Protein AF-A0A5C7TC60-F1 (afdb_monomer_lite)

Radius of gyration: 17.49 Å; chains: 1; bounding box: 44×35×65 Å

Secondary structure (DSSP, 8-state):
--------PPPP-----EEEEEEEESSSSTT--EEEEEES--TT--TT-TTGGGG-TTSSEE--HHHHHHHHHHTTTT--EEEEESS---HHHHHHHHHHHHHTT-EEEEE-SSSSB-TTTGGG-SEEEE----TTT--TTSTT-S-EEEETTTTEE-GGGGSSS----EE--PPBPP-

pLDDT: mean 90.32, std 15.02, range [36.53, 98.81]

Foldseek 3Di:
DDDDPDDPDDDQPDDFKFFADWDFDDQPDPPFGEGETEIAAAPVCDPPDPVNVRNHNPDHGTDDLVNLVVVCVVCPPRGQAYEYEDSDDDLRNVQVNLVSCVVVVHAYEYEYQAQFDEPSCLVSHQKYKYHHDDVVQDDLQGPSHSIWMARSVVQWTLSQCSHPNRDDIDHHDGHYDDD

Structure (mmCIF, N/CA/C/O backbone):
data_AF-A0A5C7TC60-F1
#
_entry.id   AF-A0A5C7TC60-F1
#
loop_
_atom_site.group_PDB
_atom_site.id
_atom_site.type_symbol
_atom_site.label_atom_id
_atom_site.label_alt_id
_atom_site.label_comp_id
_atom_site.label_asym_id
_atom_site.label_entity_id
_atom_site.label_seq_id
_atom_site.pdbx_PDB_ins_code
_atom_site.Cartn_x
_atom_site.Cartn_y
_atom_site.Cartn_z
_atom_site.occupancy
_atom_site.B_iso_or_equiv
_atom_site.auth_seq_id
_atom_site.auth_comp_id
_atom_site.auth_asym_id
_atom_site.auth_atom_id
_atom_site.pdbx_PDB_model_num
ATOM 1 N N . MET A 1 1 ? 24.634 -20.960 43.934 1.00 46.09 1 MET A N 1
ATOM 2 C CA . MET A 1 1 ? 24.490 -20.823 42.471 1.00 46.09 1 MET A CA 1
ATOM 3 C C . MET A 1 1 ? 23.044 -21.103 42.111 1.00 46.09 1 MET A C 1
ATOM 5 O O . MET A 1 1 ? 22.644 -22.250 42.206 1.00 46.09 1 MET A O 1
ATOM 9 N N . VAL A 1 2 ? 22.268 -20.081 41.758 1.00 37.78 2 VAL A N 1
ATOM 10 C CA . VAL A 1 2 ? 21.065 -20.218 40.919 1.00 37.78 2 VAL A CA 1
ATOM 11 C C . VAL A 1 2 ? 20.759 -18.825 40.381 1.00 37.78 2 VAL A C 1
ATOM 13 O O . VAL A 1 2 ? 20.213 -17.977 41.080 1.00 37.78 2 VAL A O 1
ATOM 16 N N . PHE A 1 3 ? 21.234 -18.562 39.164 1.00 36.53 3 PHE A N 1
ATOM 17 C CA . PHE A 1 3 ? 20.886 -17.366 38.411 1.00 36.53 3 PHE A CA 1
ATOM 18 C C . PHE A 1 3 ? 19.460 -17.546 37.893 1.00 36.53 3 PHE A C 1
ATOM 20 O O . PHE A 1 3 ? 19.192 -18.432 37.086 1.00 36.53 3 PHE A O 1
ATOM 27 N N . SER A 1 4 ? 18.551 -16.716 38.398 1.00 39.34 4 SER A N 1
ATOM 28 C CA . SER A 1 4 ? 17.209 -16.543 37.854 1.00 39.34 4 SER A CA 1
ATOM 29 C C . SER A 1 4 ? 17.340 -15.836 36.505 1.00 39.34 4 SER A C 1
ATOM 31 O O . SER A 1 4 ? 17.641 -14.643 36.450 1.00 39.34 4 SER A O 1
ATOM 33 N N . THR A 1 5 ? 17.191 -16.570 35.405 1.00 40.25 5 THR A N 1
ATOM 34 C CA . THR A 1 5 ? 17.076 -15.974 34.073 1.00 40.25 5 THR A CA 1
ATOM 35 C C . THR A 1 5 ? 15.665 -15.433 33.923 1.00 40.25 5 THR A C 1
ATOM 37 O O . THR A 1 5 ? 14.745 -16.153 33.537 1.00 40.25 5 THR A O 1
ATOM 40 N N . LEU A 1 6 ? 15.502 -14.157 34.262 1.00 46.00 6 LEU A N 1
ATOM 41 C CA . LEU A 1 6 ? 14.363 -13.366 33.827 1.00 46.00 6 LEU A CA 1
ATOM 42 C C . LEU A 1 6 ? 14.343 -13.377 32.298 1.00 46.00 6 LEU A C 1
ATOM 44 O O . LEU A 1 6 ? 15.243 -12.858 31.640 1.00 46.00 6 LEU A O 1
ATOM 48 N N . THR A 1 7 ? 13.313 -14.011 31.755 1.00 44.50 7 THR A N 1
ATOM 49 C CA . THR A 1 7 ? 12.886 -13.927 30.364 1.00 44.50 7 THR A CA 1
ATOM 50 C C . THR A 1 7 ? 12.836 -12.460 29.958 1.00 44.50 7 THR A C 1
ATOM 52 O O . THR A 1 7 ? 12.009 -11.689 30.448 1.00 44.50 7 THR A O 1
ATOM 55 N N . GLN A 1 8 ? 13.747 -12.061 29.076 1.00 38.81 8 GLN A N 1
ATOM 56 C CA . GLN A 1 8 ? 13.724 -10.744 28.466 1.00 38.81 8 GLN A CA 1
ATOM 57 C C . GLN A 1 8 ? 12.514 -10.693 27.530 1.00 38.81 8 GLN A C 1
ATOM 59 O O . GLN A 1 8 ? 12.511 -11.312 26.467 1.00 38.81 8 GLN A O 1
ATOM 64 N N . ALA A 1 9 ? 11.456 -10.004 27.957 1.00 49.16 9 ALA A N 1
ATOM 65 C CA . ALA A 1 9 ? 10.365 -9.635 27.070 1.00 49.16 9 ALA A CA 1
ATOM 66 C C . ALA A 1 9 ? 10.953 -8.813 25.913 1.00 49.16 9 ALA A C 1
ATOM 68 O O . ALA A 1 9 ? 11.691 -7.853 26.146 1.00 49.16 9 ALA A O 1
ATOM 69 N N . ALA A 1 10 ? 10.661 -9.214 24.675 1.00 47.84 10 ALA A N 1
ATOM 70 C CA . ALA A 1 10 ? 11.052 -8.467 23.489 1.00 47.84 10 ALA A CA 1
ATOM 71 C C . ALA A 1 10 ? 10.507 -7.033 23.595 1.00 47.84 10 ALA A C 1
ATOM 73 O O . ALA A 1 10 ? 9.306 -6.831 23.779 1.00 47.84 10 ALA A O 1
ATOM 74 N N . GLN A 1 11 ? 11.391 -6.037 23.525 1.00 40.28 11 GLN A N 1
ATOM 75 C CA . GLN A 1 11 ? 10.982 -4.636 23.531 1.00 40.28 11 GLN A CA 1
ATOM 76 C C . GLN A 1 11 ? 10.243 -4.311 22.221 1.00 40.28 11 GLN A C 1
ATOM 78 O O . GLN A 1 11 ? 10.757 -4.649 21.151 1.00 40.28 11 GLN A O 1
ATOM 83 N N . PRO A 1 12 ? 9.077 -3.640 22.253 1.00 44.25 12 PRO A N 1
ATOM 84 C CA . PRO A 1 12 ? 8.461 -3.138 21.033 1.00 44.25 12 PRO A CA 1
ATOM 85 C C . PRO A 1 12 ? 9.363 -2.048 20.442 1.00 44.25 12 PRO A C 1
ATOM 87 O O . PRO A 1 12 ? 9.732 -1.090 21.119 1.00 44.25 12 PRO A O 1
ATOM 90 N N . SER A 1 13 ? 9.750 -2.192 19.176 1.00 45.19 13 SER A N 1
ATOM 91 C CA . SER A 1 13 ? 10.509 -1.175 18.445 1.00 45.19 13 SER A CA 1
ATOM 92 C C . SER A 1 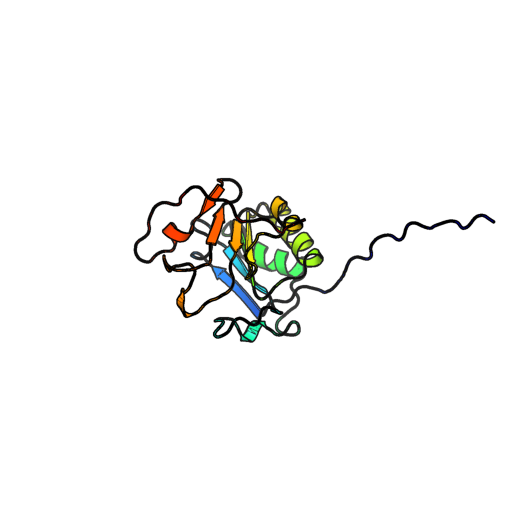13 ? 9.578 -0.005 18.088 1.00 45.19 13 SER A C 1
ATOM 94 O O . SER A 1 13 ? 8.929 -0.003 17.041 1.00 45.19 13 SER A O 1
ATOM 96 N N . THR A 1 14 ? 9.459 0.971 18.986 1.00 53.78 14 THR A N 1
ATOM 97 C CA . THR A 1 14 ? 8.518 2.102 18.914 1.00 53.78 14 THR A CA 1
ATOM 98 C C . THR A 1 14 ? 9.052 3.268 18.075 1.00 53.78 14 THR A C 1
ATOM 100 O O . THR A 1 14 ? 9.316 4.353 18.596 1.00 5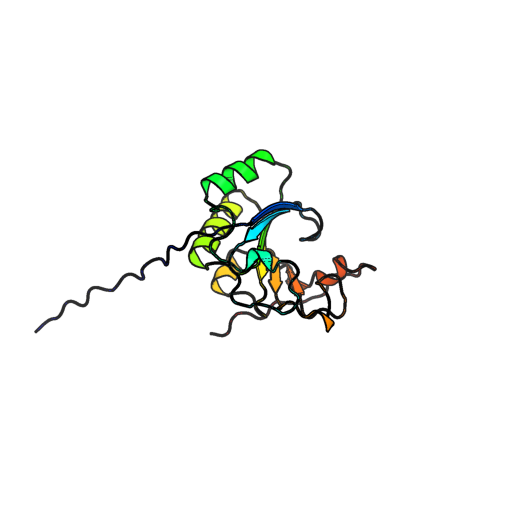3.78 14 THR A O 1
ATOM 103 N N . THR A 1 15 ? 9.235 3.086 16.769 1.00 71.56 15 THR A N 1
ATOM 104 C CA . THR A 1 15 ? 9.413 4.235 15.864 1.00 71.56 15 THR A CA 1
ATOM 105 C C . THR A 1 15 ? 8.092 4.489 15.152 1.00 71.56 15 THR A C 1
ATOM 107 O O . THR A 1 15 ? 7.601 3.629 14.426 1.00 71.56 15 THR A O 1
ATOM 110 N N . ALA A 1 16 ? 7.481 5.642 15.430 1.00 84.31 16 ALA A N 1
ATOM 111 C CA . ALA A 1 16 ? 6.187 6.018 14.874 1.00 84.31 16 ALA A CA 1
ATOM 112 C C . ALA A 1 16 ? 6.256 6.162 13.345 1.00 84.31 16 ALA A C 1
ATOM 114 O O . ALA A 1 16 ? 7.201 6.757 12.824 1.00 84.31 16 ALA A O 1
ATOM 115 N N . LEU A 1 17 ? 5.227 5.671 12.648 1.00 92.12 17 LEU A N 1
ATOM 116 C CA . LEU A 1 17 ? 5.071 5.883 11.211 1.00 92.12 17 LEU A CA 1
ATOM 117 C C . LEU A 1 17 ? 4.784 7.353 10.911 1.00 92.12 17 LEU A C 1
ATOM 119 O O . LEU A 1 17 ? 4.042 8.024 11.635 1.00 92.12 17 LEU A O 1
ATOM 123 N N . ARG A 1 18 ? 5.348 7.837 9.806 1.00 94.62 18 ARG A N 1
ATOM 124 C CA . ARG A 1 18 ? 5.070 9.166 9.262 1.00 94.62 18 ARG A CA 1
ATOM 125 C C . ARG A 1 18 ? 4.600 9.065 7.823 1.00 94.62 18 ARG A C 1
ATOM 127 O O . ARG A 1 18 ? 4.889 8.072 7.163 1.00 94.62 18 ARG A O 1
ATOM 134 N N . PHE A 1 19 ? 3.907 10.086 7.341 1.00 95.50 19 PHE A N 1
ATOM 135 C CA . PHE A 1 19 ? 3.440 10.161 5.961 1.00 95.50 19 PHE A CA 1
ATOM 136 C C . PHE A 1 19 ? 3.585 11.578 5.400 1.00 95.50 19 PHE A C 1
ATOM 138 O O . PHE A 1 19 ? 3.426 12.557 6.130 1.00 95.50 19 PHE A O 1
ATOM 145 N N . THR A 1 20 ? 3.868 11.696 4.104 1.00 95.06 20 THR A N 1
ATOM 146 C CA . THR A 1 20 ? 3.993 12.984 3.397 1.00 95.06 20 THR A CA 1
ATOM 147 C C . THR A 1 20 ? 2.744 13.368 2.608 1.00 95.06 20 THR A C 1
ATOM 149 O O . THR A 1 20 ? 2.551 14.547 2.322 1.00 95.06 20 THR A O 1
ATOM 152 N N . ALA A 1 21 ? 1.879 12.405 2.278 1.00 95.56 21 ALA A N 1
ATOM 153 C CA . ALA A 1 21 ? 0.625 12.646 1.569 1.00 95.56 21 ALA A CA 1
ATOM 154 C C . ALA A 1 21 ? -0.488 11.711 2.059 1.00 95.56 21 ALA A C 1
ATOM 156 O O . ALA A 1 21 ? -0.230 10.552 2.389 1.00 95.56 21 ALA A O 1
ATOM 157 N N . CYS A 1 22 ? -1.716 12.228 2.101 1.00 97.31 22 CYS A N 1
ATOM 158 C CA . CYS A 1 22 ? -2.933 11.487 2.424 1.00 97.31 22 CYS A CA 1
ATOM 159 C C . CYS A 1 22 ? -4.023 11.878 1.421 1.00 97.31 22 CYS A C 1
ATOM 161 O O . CYS A 1 22 ? -4.427 13.043 1.361 1.00 97.31 22 CYS A O 1
ATOM 163 N N . ASN A 1 23 ? -4.476 10.924 0.608 1.00 97.31 23 ASN A N 1
ATOM 164 C CA . ASN A 1 23 ? -5.416 11.165 -0.486 1.00 97.31 23 ASN A CA 1
ATOM 165 C C . ASN A 1 23 ? -6.433 10.028 -0.598 1.00 97.31 23 ASN A C 1
ATOM 167 O O . ASN A 1 23 ? -6.133 8.884 -0.275 1.00 97.31 23 ASN A O 1
ATOM 171 N N . VAL A 1 24 ? -7.627 10.330 -1.109 1.00 98.12 24 VAL A N 1
ATOM 172 C CA . VAL A 1 24 ? -8.576 9.294 -1.535 1.00 98.12 24 VAL A CA 1
ATOM 173 C C . VAL A 1 24 ? -8.281 8.953 -2.994 1.00 98.12 24 VAL A C 1
ATOM 175 O O . VAL A 1 24 ? -8.330 9.835 -3.850 1.00 98.12 24 VAL A O 1
ATOM 178 N N . LEU A 1 25 ? -7.953 7.691 -3.267 1.00 97.62 25 LEU A N 1
ATOM 179 C CA . LEU A 1 25 ? -7.580 7.179 -4.585 1.00 97.62 25 LEU A CA 1
ATOM 180 C C . LEU A 1 25 ? -8.576 6.109 -5.044 1.00 97.62 25 LEU A C 1
ATOM 182 O O . LEU A 1 25 ? -9.090 5.340 -4.237 1.00 97.62 25 LEU A O 1
ATOM 186 N N . LEU A 1 26 ? -8.831 6.060 -6.353 1.00 96.81 26 LEU A N 1
ATOM 187 C CA . LEU A 1 26 ? -9.813 5.152 -6.970 1.00 96.81 26 LEU A CA 1
ATOM 188 C C . LEU A 1 26 ? -9.180 4.108 -7.900 1.00 96.81 26 LEU A C 1
ATOM 190 O O . LEU A 1 26 ? -9.855 3.187 -8.345 1.00 96.81 26 LEU A O 1
ATOM 194 N N . GLN A 1 27 ? -7.909 4.295 -8.262 1.00 94.12 27 GLN A N 1
ATOM 195 C CA . GLN A 1 27 ? -7.255 3.523 -9.324 1.00 94.12 27 GLN A CA 1
ATOM 196 C C . GLN A 1 27 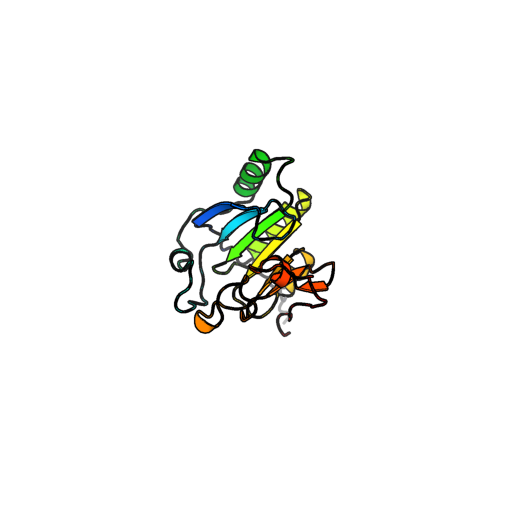? -6.147 2.600 -8.815 1.00 94.12 27 GLN A C 1
ATOM 198 O O . GLN A 1 27 ? -5.782 1.669 -9.521 1.00 94.12 27 GLN A O 1
ATOM 203 N N . GLU A 1 28 ? -5.625 2.823 -7.605 1.00 96.31 28 GLU A N 1
ATOM 204 C CA . GLU A 1 28 ? -4.496 2.036 -7.093 1.00 96.31 28 GLU A CA 1
ATOM 205 C C . GLU A 1 28 ? -4.885 0.584 -6.797 1.00 96.31 28 GLU A C 1
ATOM 207 O O . GLU A 1 28 ? -4.173 -0.343 -7.172 1.00 96.31 28 GLU A O 1
ATOM 212 N N . ILE A 1 29 ? -6.043 0.361 -6.171 1.00 98.25 29 ILE A N 1
ATOM 213 C CA . ILE A 1 29 ? -6.563 -0.981 -5.901 1.00 98.25 29 ILE A CA 1
ATOM 214 C C . ILE A 1 29 ? -7.84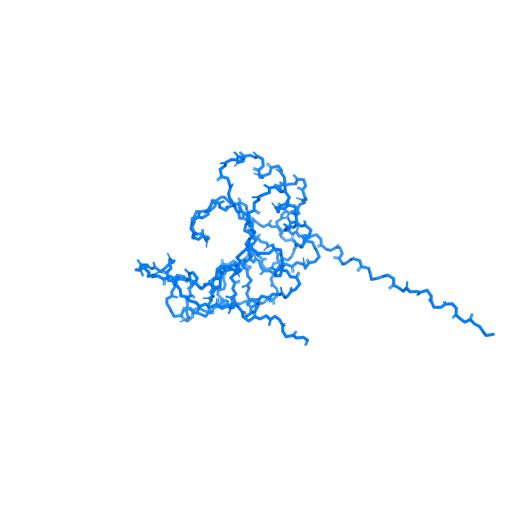5 -1.171 -6.723 1.00 98.25 29 ILE A C 1
ATOM 216 O O . ILE A 1 29 ? -8.854 -0.534 -6.417 1.00 98.25 29 ILE A O 1
ATOM 220 N N . PRO A 1 30 ? -7.838 -2.019 -7.774 1.00 97.56 30 PRO A N 1
ATOM 221 C CA . PRO A 1 30 ? -8.996 -2.196 -8.646 1.00 97.56 30 PRO A CA 1
ATOM 222 C C . PRO A 1 30 ? -10.274 -2.560 -7.884 1.00 97.56 30 PRO A C 1
ATOM 224 O O . PRO A 1 30 ? -10.342 -3.600 -7.229 1.00 97.56 30 PRO A O 1
ATOM 227 N N . GLY A 1 31 ? -11.303 -1.721 -8.030 1.00 96.88 31 GLY A N 1
ATOM 228 C CA . GLY A 1 31 ? -12.613 -1.917 -7.404 1.00 96.88 31 GLY A CA 1
ATOM 229 C C . GLY A 1 31 ? -12.749 -1.356 -5.987 1.00 96.88 31 GLY A C 1
ATOM 230 O O . GLY A 1 31 ? -13.804 -1.536 -5.387 1.00 96.88 31 GLY A O 1
ATOM 231 N N . GLU A 1 32 ? -11.732 -0.667 -5.464 1.00 98.44 32 GLU A N 1
ATOM 232 C CA . GLU A 1 32 ? -11.753 -0.091 -4.121 1.00 98.44 32 GLU A CA 1
ATOM 233 C C . GLU A 1 32 ? -11.666 1.439 -4.138 1.00 98.44 32 GLU A C 1
ATOM 235 O O . GLU A 1 32 ? -11.011 2.044 -4.987 1.00 98.44 32 GLU A O 1
ATOM 240 N N . VAL A 1 33 ? -12.288 2.067 -3.139 1.00 98.44 33 VAL A N 1
ATOM 241 C CA . VAL A 1 33 ? -12.066 3.475 -2.796 1.00 98.44 33 VAL A CA 1
ATOM 242 C C . VAL A 1 33 ? -11.090 3.501 -1.625 1.00 98.44 33 VAL A C 1
ATOM 244 O O . VAL A 1 33 ? -11.446 3.154 -0.494 1.00 98.44 33 VAL A O 1
ATOM 247 N N . SER A 1 34 ? -9.842 3.870 -1.906 1.00 98.62 34 SER A N 1
ATOM 248 C CA . SER A 1 34 ? -8.735 3.753 -0.960 1.00 98.62 34 SER A CA 1
ATOM 249 C C . SER A 1 34 ? -8.405 5.083 -0.290 1.00 98.62 34 SER A C 1
ATOM 251 O O . SER A 1 34 ? -8.065 6.048 -0.970 1.00 98.62 34 SER A O 1
ATOM 253 N N . LEU A 1 35 ? -8.400 5.121 1.044 1.00 98.69 35 LEU A N 1
ATOM 254 C CA . LEU A 1 35 ? -7.677 6.151 1.790 1.00 98.69 35 LEU A CA 1
ATOM 255 C C . LEU A 1 35 ? -6.190 5.784 1.782 1.00 98.69 35 LEU A C 1
ATOM 257 O O . LEU A 1 35 ? -5.785 4.814 2.422 1.00 98.69 35 LEU A O 1
ATOM 261 N N . ALA A 1 36 ? -5.396 6.515 1.007 1.00 98.38 36 ALA A N 1
ATOM 262 C CA . ALA A 1 36 ? -4.004 6.199 0.745 1.00 98.38 36 ALA A CA 1
ATOM 263 C C . ALA A 1 36 ? -3.053 7.136 1.493 1.00 98.38 36 ALA A C 1
ATOM 265 O O . ALA A 1 36 ? -3.167 8.357 1.375 1.00 98.38 36 ALA A O 1
ATOM 266 N N . TYR A 1 37 ? -2.082 6.556 2.197 1.00 97.75 37 TYR A N 1
ATOM 267 C CA . TYR A 1 37 ? -0.988 7.269 2.851 1.00 97.75 37 TYR A CA 1
ATOM 268 C C . TYR A 1 37 ? 0.332 6.973 2.141 1.00 97.75 37 TYR A C 1
ATOM 270 O O . TYR A 1 37 ? 0.699 5.809 1.992 1.00 97.75 37 TYR A O 1
ATOM 278 N N . LEU A 1 38 ? 1.068 8.013 1.742 1.00 96.12 38 LEU A N 1
ATOM 279 C CA . LEU A 1 38 ? 2.459 7.889 1.296 1.00 96.12 38 LEU A CA 1
ATOM 280 C C . LEU A 1 38 ? 3.381 7.956 2.511 1.00 96.12 38 LEU A C 1
ATOM 282 O O . LEU A 1 38 ? 3.581 9.033 3.070 1.00 96.12 38 LEU A O 1
ATOM 286 N N . ILE A 1 39 ? 3.899 6.805 2.934 1.00 95.62 39 ILE A N 1
ATOM 287 C CA . ILE A 1 39 ? 4.725 6.669 4.133 1.00 95.62 39 ILE A CA 1
ATOM 288 C C . ILE A 1 39 ? 6.114 7.288 3.912 1.00 95.62 39 ILE A C 1
ATOM 290 O O . ILE A 1 39 ? 6.716 7.170 2.848 1.00 95.62 39 ILE A O 1
ATOM 294 N N . SER A 1 40 ? 6.650 7.958 4.927 1.00 93.44 40 SER A N 1
ATOM 295 C CA . SER A 1 40 ? 7.998 8.533 4.893 1.00 93.44 40 SER A CA 1
ATOM 296 C C . SER A 1 40 ? 9.058 7.519 5.335 1.00 93.44 40 SER A C 1
ATOM 298 O O . SER A 1 40 ? 8.824 6.704 6.225 1.00 93.44 40 SER A O 1
ATOM 300 N N . GLY A 1 41 ? 10.270 7.655 4.798 1.00 91.56 41 GLY A N 1
ATOM 301 C CA . GLY A 1 41 ? 11.428 6.813 5.085 1.00 91.56 41 GLY A CA 1
ATOM 302 C C . GLY A 1 41 ? 11.551 5.666 4.094 1.00 91.56 41 GLY A C 1
ATOM 303 O O . GLY A 1 41 ? 10.822 4.701 4.204 1.00 91.56 41 GLY A O 1
ATOM 304 N N . CYS A 1 42 ? 12.488 5.714 3.146 1.00 91.50 42 CYS A N 1
ATOM 305 C CA . CYS A 1 42 ? 12.730 4.603 2.219 1.00 91.50 42 CYS A CA 1
ATOM 306 C C . CYS A 1 42 ? 14.229 4.301 2.136 1.00 91.50 42 CYS A C 1
ATOM 308 O O . CYS A 1 42 ? 14.962 5.064 1.505 1.00 91.50 42 CYS A O 1
ATOM 310 N N . PRO A 1 43 ? 14.714 3.191 2.717 1.00 89.94 43 PRO A N 1
ATOM 311 C CA . PRO A 1 43 ? 16.123 2.828 2.633 1.00 89.94 43 PRO A CA 1
ATOM 312 C C . PRO A 1 43 ? 16.494 2.213 1.274 1.00 89.94 43 PRO A C 1
ATOM 314 O O . PRO A 1 43 ? 17.677 2.053 0.995 1.00 89.94 43 PRO A O 1
ATOM 317 N N . LEU A 1 44 ? 15.515 1.854 0.429 1.00 90.88 44 LEU A N 1
ATOM 318 C CA . LEU A 1 44 ? 15.776 1.191 -0.854 1.00 90.88 44 LEU A CA 1
ATOM 319 C C . LEU A 1 44 ? 16.421 2.120 -1.886 1.00 90.88 44 LEU A C 1
ATOM 321 O O . LEU A 1 44 ? 17.169 1.646 -2.738 1.00 90.88 44 LEU A O 1
ATOM 325 N N . GLY A 1 45 ? 16.116 3.421 -1.838 1.00 88.81 45 GLY A N 1
ATOM 326 C CA . GLY A 1 45 ? 16.803 4.426 -2.652 1.00 88.81 45 GLY A CA 1
ATOM 327 C C . GLY A 1 45 ? 16.769 4.170 -4.166 1.00 88.81 45 GLY A C 1
ATOM 328 O O . GLY A 1 45 ? 17.757 4.440 -4.849 1.00 88.81 45 GLY A O 1
ATOM 329 N N . CYS A 1 46 ? 15.679 3.602 -4.706 1.00 91.81 46 CYS A N 1
ATOM 330 C CA . CYS A 1 46 ? 15.625 3.194 -6.114 1.00 91.81 46 CYS A CA 1
ATOM 331 C C . CYS A 1 46 ? 15.930 4.372 -7.057 1.00 91.81 46 CYS A C 1
ATOM 333 O O . CYS A 1 46 ? 15.287 5.422 -6.991 1.00 91.81 46 CYS A O 1
ATOM 335 N N . LYS A 1 47 ? 16.881 4.197 -7.980 1.00 91.69 47 LYS A N 1
ATOM 336 C CA . LYS A 1 47 ? 17.255 5.241 -8.942 1.00 91.69 47 LYS A CA 1
ATOM 337 C C . LYS A 1 47 ? 16.042 5.670 -9.776 1.00 91.69 47 LYS A C 1
ATOM 339 O O . LYS A 1 47 ? 15.365 4.836 -10.370 1.00 91.69 47 LYS A O 1
ATOM 344 N N . GLY A 1 48 ? 15.785 6.977 -9.832 1.00 88.44 48 GLY A N 1
ATOM 345 C CA . GLY A 1 48 ? 14.653 7.538 -10.578 1.00 88.44 48 GLY A CA 1
ATOM 346 C C . GLY A 1 48 ? 13.285 7.271 -9.943 1.00 88.44 48 GLY A C 1
ATOM 347 O O . GLY A 1 48 ? 12.290 7.275 -10.659 1.00 88.44 48 GLY A O 1
ATOM 348 N N . CYS A 1 49 ? 13.225 6.992 -8.635 1.00 89.12 49 CYS A N 1
ATOM 349 C CA . CYS A 1 49 ? 11.965 6.799 -7.919 1.00 89.12 49 CYS A CA 1
ATOM 350 C C . CYS A 1 49 ? 11.062 8.038 -8.024 1.00 89.12 49 CYS A C 1
ATOM 352 O O . CYS A 1 49 ? 11.501 9.153 -7.751 1.00 89.12 49 CYS A O 1
ATOM 354 N N . HIS A 1 50 ? 9.785 7.819 -8.343 1.00 81.62 50 HIS A N 1
ATOM 355 C CA . HIS A 1 50 ? 8.774 8.877 -8.433 1.00 81.62 50 HIS A CA 1
ATOM 356 C C . HIS A 1 50 ? 8.510 9.582 -7.090 1.00 81.62 50 HIS A C 1
ATOM 358 O O . HIS A 1 50 ? 8.153 10.753 -7.063 1.00 81.62 50 HIS A O 1
ATOM 364 N N . SER A 1 51 ? 8.717 8.882 -5.973 1.00 85.56 51 SER A N 1
ATOM 365 C CA . SER A 1 51 ? 8.468 9.395 -4.620 1.00 85.56 51 SER A CA 1
ATOM 366 C C . SER A 1 51 ? 9.772 9.619 -3.852 1.00 85.56 51 SER A C 1
ATOM 368 O O . SER A 1 51 ? 9.832 9.346 -2.653 1.00 85.56 51 SER A O 1
ATOM 370 N N . ALA A 1 52 ? 10.832 10.076 -4.530 1.00 85.50 52 ALA A N 1
ATOM 371 C CA . ALA A 1 52 ? 12.142 10.312 -3.912 1.00 85.50 52 ALA A CA 1
ATOM 372 C C . ALA A 1 52 ? 12.076 11.255 -2.697 1.00 85.50 52 ALA A C 1
ATOM 374 O O . ALA A 1 52 ? 12.798 11.057 -1.722 1.00 85.50 52 ALA A O 1
ATOM 375 N N . ASP A 1 53 ? 11.143 12.208 -2.704 1.00 84.44 53 ASP A N 1
ATOM 376 C CA . ASP A 1 53 ? 10.926 13.125 -1.582 1.00 84.44 53 ASP A CA 1
ATOM 377 C C . ASP A 1 53 ? 10.547 12.380 -0.291 1.00 84.44 53 ASP A C 1
ATOM 379 O O . ASP A 1 53 ? 10.966 12.764 0.794 1.00 84.44 53 ASP A O 1
ATOM 383 N N . SER A 1 54 ? 9.865 11.232 -0.391 1.00 83.88 54 SER A N 1
ATOM 384 C CA . SER A 1 54 ? 9.496 10.410 0.772 1.00 83.88 54 SER A CA 1
ATOM 385 C C . SER A 1 54 ? 10.666 9.644 1.406 1.00 83.88 54 SER A C 1
ATOM 387 O O . SER A 1 54 ? 10.461 8.943 2.391 1.00 83.88 54 SER A O 1
ATOM 389 N N . TRP A 1 55 ? 11.900 9.728 0.892 1.00 88.56 55 TRP A N 1
ATOM 390 C CA . TRP A 1 55 ? 13.010 8.893 1.379 1.00 88.56 55 TRP A CA 1
ATOM 391 C C . TRP A 1 55 ? 13.458 9.203 2.805 1.00 88.56 55 TRP A C 1
ATOM 393 O O . TRP A 1 55 ? 13.905 8.299 3.511 1.00 88.56 55 TRP A O 1
ATOM 403 N N . SER A 1 56 ? 13.342 10.453 3.252 1.00 89.06 56 SER A N 1
ATOM 404 C CA . SER A 1 56 ? 13.705 10.817 4.622 1.00 89.06 56 SER A CA 1
ATOM 405 C C . SER A 1 56 ? 12.624 10.366 5.602 1.00 89.06 56 SER A C 1
ATOM 407 O O . SER A 1 56 ? 11.468 10.775 5.514 1.00 89.06 56 SER A O 1
ATOM 409 N N . ALA A 1 57 ? 13.022 9.576 6.601 1.00 86.69 57 ALA A N 1
ATOM 410 C CA . ALA A 1 57 ? 12.128 9.106 7.662 1.00 86.69 57 ALA A CA 1
ATOM 411 C C . ALA A 1 57 ? 11.623 10.233 8.584 1.00 86.69 57 ALA A C 1
ATOM 413 O O . ALA A 1 57 ? 10.722 10.015 9.387 1.00 86.69 57 ALA A O 1
ATOM 414 N N . GLN A 1 58 ? 12.204 11.432 8.499 1.00 87.12 58 GLN A N 1
ATOM 415 C CA . GLN A 1 58 ? 11.851 12.588 9.324 1.00 87.12 58 GLN A CA 1
ATOM 416 C C . GLN A 1 58 ? 10.798 13.488 8.664 1.00 87.12 58 GLN A C 1
ATOM 418 O O . GLN A 1 58 ? 10.251 14.368 9.327 1.00 87.12 58 GLN A O 1
ATOM 423 N N . GLN A 1 59 ? 10.500 13.281 7.380 1.00 88.19 59 GLN A N 1
ATOM 424 C CA . GLN A 1 59 ? 9.535 14.100 6.658 1.00 88.19 59 GLN A CA 1
ATOM 425 C C . GLN A 1 59 ? 8.082 13.759 6.994 1.00 88.19 59 GLN A C 1
ATOM 427 O O . GLN A 1 59 ? 7.755 12.663 7.461 1.00 88.19 59 GLN A O 1
ATOM 432 N N . GLY A 1 60 ? 7.198 14.714 6.709 1.00 92.69 60 GLY A N 1
ATOM 433 C CA . GLY A 1 60 ? 5.759 14.539 6.839 1.00 92.69 60 GLY A CA 1
ATOM 434 C C . GLY A 1 60 ? 5.263 14.613 8.280 1.00 92.69 60 GLY A C 1
ATOM 435 O O . GLY A 1 60 ? 5.944 15.134 9.164 1.00 92.69 60 GLY A O 1
ATOM 436 N N . GLU A 1 61 ? 4.073 14.079 8.517 1.00 94.31 61 GLU A N 1
ATOM 437 C CA . GLU A 1 61 ? 3.372 14.092 9.803 1.00 94.31 61 GLU A CA 1
ATOM 438 C C . GLU A 1 61 ? 3.309 12.688 10.404 1.00 94.31 61 GLU A C 1
ATOM 440 O O . GLU A 1 61 ? 3.390 11.698 9.685 1.00 94.31 61 GLU A O 1
ATOM 445 N N . VAL A 1 62 ? 3.152 12.581 11.726 1.00 95.19 62 VAL A N 1
ATOM 446 C CA . VAL A 1 62 ? 2.959 11.278 12.384 1.00 95.19 62 VAL A CA 1
ATOM 447 C C . VAL A 1 62 ? 1.587 10.709 12.019 1.00 95.19 62 VAL A C 1
ATOM 449 O O . VAL A 1 62 ? 0.568 11.371 12.222 1.00 95.19 62 VAL A O 1
ATOM 452 N N . LEU A 1 63 ? 1.551 9.458 11.559 1.00 96.12 63 LEU A N 1
ATOM 453 C CA . LEU A 1 63 ? 0.313 8.706 11.376 1.00 96.12 63 LEU A CA 1
ATOM 454 C C . LEU A 1 63 ? -0.055 8.000 12.684 1.00 96.12 63 LEU A C 1
ATOM 456 O O . LEU A 1 63 ? 0.366 6.876 12.945 1.00 96.12 63 LEU A O 1
ATOM 460 N N . SER A 1 64 ? -0.816 8.683 13.536 1.00 96.25 64 SER A N 1
ATOM 461 C CA . SER A 1 64 ? -1.352 8.090 14.763 1.00 96.25 64 SER A CA 1
ATOM 462 C C . SER A 1 64 ? -2.676 7.364 14.508 1.00 96.25 64 SER A C 1
ATOM 464 O O . SER A 1 64 ? -3.393 7.673 13.555 1.00 96.25 64 SER A O 1
ATOM 466 N N . ALA A 1 65 ? -3.054 6.456 15.412 1.00 96.81 65 ALA A N 1
ATOM 467 C CA . ALA A 1 65 ? -4.372 5.817 15.394 1.00 96.81 65 ALA A CA 1
ATOM 468 C C . ALA A 1 65 ? -5.517 6.848 15.390 1.00 96.81 65 ALA A C 1
ATOM 470 O O . ALA A 1 65 ? -6.464 6.723 14.619 1.00 96.81 65 ALA A O 1
ATOM 471 N N . ALA A 1 66 ? -5.402 7.907 16.200 1.00 97.50 66 ALA A N 1
ATOM 472 C CA . ALA A 1 66 ? -6.391 8.983 16.252 1.00 97.50 66 ALA A CA 1
ATOM 473 C C . ALA A 1 66 ? -6.504 9.736 14.918 1.00 97.50 66 ALA A C 1
ATOM 475 O O . ALA A 1 66 ? -7.609 10.062 14.489 1.00 97.50 66 ALA A O 1
ATOM 476 N N . ARG A 1 67 ? -5.371 9.981 14.242 1.00 97.62 67 ARG A N 1
ATOM 477 C CA . ARG A 1 67 ? -5.366 10.605 12.916 1.00 97.62 67 ARG A CA 1
ATOM 478 C C . ARG A 1 67 ? -6.041 9.709 11.879 1.00 97.62 67 ARG A C 1
ATOM 480 O O . ARG A 1 67 ? -6.911 10.189 11.162 1.00 97.62 67 ARG A O 1
ATOM 487 N N . LEU A 1 68 ? -5.682 8.425 11.841 1.00 98.00 68 LEU A N 1
ATOM 488 C CA . LEU A 1 68 ? -6.280 7.452 10.925 1.00 98.00 68 LEU A CA 1
ATOM 489 C C . LEU A 1 68 ? -7.798 7.361 11.123 1.00 98.00 68 LEU A C 1
ATOM 491 O O . LEU A 1 68 ? -8.546 7.421 10.152 1.00 98.00 68 LEU A O 1
ATOM 495 N N . LEU A 1 69 ? -8.256 7.281 12.377 1.00 98.06 69 LEU A N 1
ATOM 496 C CA . LEU A 1 69 ? -9.682 7.260 12.711 1.00 98.06 69 LEU A CA 1
ATOM 497 C C . LEU A 1 69 ? -10.404 8.518 12.224 1.00 98.06 69 LEU A C 1
ATOM 499 O O . LEU A 1 69 ? -11.464 8.410 11.617 1.00 98.06 69 LEU A O 1
ATOM 503 N N . ALA A 1 70 ? -9.830 9.700 12.458 1.00 98.12 70 ALA A N 1
ATOM 504 C CA . ALA A 1 70 ? -10.423 10.960 12.020 1.00 98.12 70 ALA A CA 1
ATOM 505 C C . ALA A 1 70 ? -10.510 11.066 10.486 1.00 98.12 70 ALA A C 1
ATOM 507 O O . ALA A 1 70 ? -11.532 11.502 9.952 1.00 98.12 70 ALA A O 1
ATOM 508 N N . ASP A 1 71 ? -9.463 10.642 9.772 1.00 98.00 71 ASP A N 1
ATOM 509 C CA . ASP A 1 71 ? -9.446 10.647 8.307 1.00 98.00 71 ASP A CA 1
ATOM 510 C C . ASP A 1 71 ? -10.452 9.636 7.730 1.00 98.00 71 ASP A C 1
ATOM 512 O O . ASP A 1 71 ? -11.187 9.969 6.800 1.00 98.00 71 ASP A O 1
ATOM 516 N N . ALA A 1 72 ? -10.534 8.425 8.294 1.00 97.19 72 ALA A N 1
ATOM 517 C CA . ALA A 1 72 ? -11.510 7.414 7.886 1.00 97.19 72 ALA A CA 1
ATOM 518 C C . ALA A 1 72 ? -12.951 7.884 8.142 1.00 97.19 72 ALA A C 1
ATOM 520 O O . ALA A 1 72 ? -13.827 7.712 7.293 1.00 97.19 72 ALA A O 1
ATOM 521 N N . GLU A 1 73 ? -13.184 8.541 9.280 1.00 97.00 73 GLU A N 1
ATOM 522 C CA . GLU A 1 73 ? -14.492 9.067 9.662 1.00 97.00 73 GLU A CA 1
ATOM 523 C C . GLU A 1 73 ? -15.011 10.122 8.690 1.00 97.00 73 GLU A C 1
ATOM 525 O O . GLU A 1 73 ? -16.187 10.114 8.326 1.00 97.00 73 GLU A O 1
ATOM 530 N N . LYS A 1 74 ? -14.123 11.003 8.217 1.00 97.12 74 LYS A N 1
ATOM 531 C CA . LYS A 1 74 ? -14.459 12.053 7.248 1.00 97.12 74 LYS A CA 1
ATOM 532 C C . LYS A 1 74 ? -15.119 11.500 5.979 1.00 97.12 74 LYS A C 1
ATOM 534 O O . LYS A 1 74 ? -15.917 12.197 5.356 1.00 97.12 74 LYS A O 1
ATOM 539 N N . TYR A 1 75 ? -14.789 10.267 5.603 1.00 95.38 75 TYR A N 1
ATOM 540 C CA . TYR A 1 75 ? -15.287 9.595 4.404 1.00 95.38 75 TYR A CA 1
ATOM 541 C C . TYR A 1 75 ? -16.085 8.324 4.740 1.00 95.38 75 TYR A C 1
ATOM 543 O O . TYR A 1 75 ? -16.156 7.397 3.926 1.00 95.38 75 TYR A O 1
ATOM 551 N N . ARG A 1 76 ? -16.679 8.258 5.941 1.00 93.69 76 ARG A N 1
ATOM 552 C CA . ARG A 1 76 ? -17.458 7.102 6.399 1.00 93.69 76 ARG A CA 1
ATOM 553 C C . ARG A 1 76 ? -18.516 6.708 5.362 1.00 93.69 76 ARG A C 1
ATOM 555 O O . ARG A 1 76 ? -19.274 7.544 4.880 1.00 93.69 76 ARG A O 1
ATOM 562 N N . GLY A 1 77 ? -18.568 5.417 5.041 1.00 94.44 77 GLY A N 1
ATOM 563 C CA . GLY A 1 77 ? -19.503 4.850 4.063 1.00 94.44 77 GLY A CA 1
ATOM 564 C C . GLY A 1 77 ? -19.085 5.013 2.597 1.00 94.44 77 GLY A C 1
ATOM 565 O O . GLY A 1 77 ? -19.733 4.432 1.732 1.00 94.44 77 GLY A O 1
ATOM 566 N N . LEU A 1 78 ? -18.015 5.763 2.309 1.00 96.56 78 LEU A N 1
ATOM 567 C CA . LEU A 1 78 ? -17.444 5.894 0.963 1.00 96.56 78 LEU A CA 1
ATOM 568 C C . LEU A 1 78 ? -16.168 5.070 0.787 1.00 96.56 78 LEU A C 1
ATOM 570 O O . LEU A 1 78 ? -15.910 4.574 -0.305 1.00 96.56 78 LEU A O 1
ATOM 574 N N . LEU A 1 79 ? -15.360 4.948 1.842 1.00 97.94 79 LEU A N 1
ATOM 575 C CA . LEU A 1 79 ? -14.128 4.163 1.812 1.00 97.94 79 LEU A CA 1
ATOM 576 C C . LEU A 1 79 ? -14.424 2.669 1.903 1.00 97.94 79 LEU A C 1
ATOM 578 O O . LEU A 1 79 ? -15.264 2.242 2.693 1.00 97.94 79 LEU A O 1
ATOM 582 N N . SER A 1 80 ? -13.655 1.884 1.155 1.00 98.56 80 SER A N 1
ATOM 583 C CA . SER A 1 80 ? -13.658 0.421 1.242 1.00 98.56 80 SER A CA 1
ATOM 584 C C . SER A 1 80 ? -12.282 -0.156 1.588 1.00 98.56 80 SER A C 1
ATOM 586 O O . SER A 1 80 ? -12.177 -1.310 2.006 1.00 98.56 80 SER A O 1
ATOM 588 N N . CYS A 1 81 ? -11.220 0.646 1.457 1.00 98.81 81 CYS A N 1
ATOM 589 C CA . CYS A 1 81 ? -9.845 0.211 1.653 1.00 98.81 81 CYS A CA 1
ATOM 590 C C . CYS A 1 81 ? -8.984 1.314 2.287 1.00 98.81 81 CYS A C 1
ATOM 592 O O . CYS A 1 81 ? -9.172 2.502 2.027 1.00 98.81 81 CYS A O 1
ATOM 594 N N . VAL A 1 82 ? -7.975 0.920 3.062 1.00 98.69 82 VAL A N 1
ATOM 595 C CA . VAL A 1 82 ? -6.839 1.773 3.436 1.00 98.69 82 VAL A CA 1
ATOM 596 C C . VAL A 1 82 ? -5.589 1.242 2.743 1.00 98.69 82 VAL A C 1
ATOM 598 O O . VAL A 1 82 ? -5.307 0.045 2.800 1.00 98.69 82 VAL A O 1
ATOM 601 N N . LEU A 1 83 ? -4.858 2.124 2.063 1.00 98.69 83 LEU A N 1
ATOM 602 C CA . LEU A 1 83 ? -3.659 1.796 1.299 1.00 98.69 83 LEU A CA 1
ATOM 603 C C . LEU A 1 83 ? -2.435 2.476 1.913 1.00 98.69 83 LEU A C 1
ATOM 605 O O . LEU A 1 83 ? -2.342 3.699 1.963 1.00 98.69 83 LEU A O 1
ATOM 609 N N . MET A 1 84 ? -1.463 1.676 2.328 1.00 97.81 84 MET A N 1
ATOM 610 C CA . MET A 1 84 ? -0.157 2.163 2.758 1.00 97.81 84 MET A CA 1
ATOM 611 C C . MET A 1 84 ? 0.793 2.079 1.564 1.00 97.81 84 MET A C 1
ATOM 613 O O . MET A 1 84 ? 1.229 0.992 1.179 1.00 97.81 84 MET A O 1
ATOM 617 N N . LEU A 1 85 ? 1.063 3.217 0.931 1.00 95.38 85 LEU A N 1
ATOM 618 C CA . LEU A 1 85 ? 2.086 3.330 -0.104 1.00 95.38 85 LEU A CA 1
ATOM 619 C C . LEU A 1 85 ? 3.477 3.326 0.564 1.00 95.38 85 LEU A C 1
ATOM 621 O O . LEU A 1 85 ? 3.578 3.620 1.755 1.00 95.38 85 LEU A O 1
ATOM 625 N N . GLY A 1 86 ? 4.551 3.009 -0.175 1.00 83.38 86 GLY A N 1
ATOM 626 C CA . GLY A 1 86 ? 5.944 3.170 0.309 1.00 83.38 86 GLY A CA 1
ATOM 627 C C . GLY A 1 86 ? 6.226 4.607 0.810 1.00 83.38 86 GLY A C 1
ATOM 628 O O . GLY A 1 86 ? 5.331 5.438 0.809 1.00 83.38 86 GLY A O 1
ATOM 629 N N . GLY A 1 87 ? 7.403 5.057 1.238 1.00 75.75 87 GLY A N 1
ATOM 630 C CA . GLY A 1 87 ? 8.779 4.591 1.150 1.00 75.75 87 GLY A CA 1
ATOM 631 C C . GLY A 1 87 ? 9.010 3.157 1.581 1.00 75.75 87 GLY A C 1
ATOM 632 O O . GLY A 1 87 ? 8.955 2.273 0.744 1.00 75.75 87 GLY A O 1
ATOM 633 N N . GLU A 1 88 ? 9.298 2.927 2.853 1.00 87.25 88 GLU A N 1
ATOM 634 C CA . GLU A 1 88 ? 9.226 1.642 3.538 1.00 87.25 88 GLU A CA 1
ATOM 635 C C . GLU A 1 88 ? 8.884 1.887 5.014 1.00 87.25 88 GLU A C 1
ATOM 637 O O . GLU A 1 88 ? 9.186 2.909 5.623 1.00 87.25 88 GLU A O 1
ATOM 642 N N . TRP A 1 89 ? 8.202 0.926 5.597 1.00 82.75 89 TRP A N 1
ATOM 643 C CA . TRP A 1 89 ? 7.444 1.074 6.832 1.00 82.75 89 TRP A CA 1
ATOM 644 C C . TRP A 1 89 ? 8.159 0.391 8.001 1.00 82.75 89 TRP A C 1
ATOM 646 O O . TRP A 1 89 ? 9.024 -0.467 7.827 1.00 82.75 89 TRP A O 1
ATOM 656 N N . GLN A 1 90 ? 7.774 0.753 9.226 1.00 85.75 90 GLN A N 1
ATOM 657 C CA . GLN A 1 90 ? 8.214 0.063 10.437 1.00 85.75 90 GLN A CA 1
ATOM 658 C C . GLN A 1 90 ? 7.208 -1.053 10.772 1.00 85.75 90 GLN A C 1
ATOM 660 O O . GLN A 1 90 ? 6.045 -0.739 11.038 1.00 85.75 90 GLN A O 1
ATOM 665 N N . PRO A 1 91 ? 7.612 -2.343 10.779 1.00 82.31 91 PRO A N 1
ATOM 666 C CA . PRO A 1 91 ? 6.685 -3.475 10.884 1.00 82.31 91 PRO A CA 1
ATOM 667 C C . PRO A 1 91 ? 5.716 -3.409 12.067 1.00 82.31 91 PRO A C 1
ATOM 669 O O . PRO A 1 91 ? 4.529 -3.682 11.894 1.00 82.31 91 PRO A O 1
ATOM 672 N N . GLY A 1 92 ? 6.204 -3.025 13.252 1.00 86.81 92 GLY A N 1
ATOM 673 C CA . GLY A 1 92 ? 5.385 -2.933 14.464 1.00 86.81 92 GLY A CA 1
ATOM 674 C C . GLY A 1 92 ? 4.286 -1.877 14.344 1.00 86.81 92 GLY A C 1
ATOM 675 O O . GLY A 1 92 ? 3.106 -2.210 14.396 1.00 86.81 92 GLY A O 1
ATOM 676 N N . ALA A 1 93 ? 4.674 -0.625 14.086 1.00 91.00 93 ALA A N 1
ATOM 677 C CA . ALA A 1 93 ? 3.732 0.484 13.936 1.00 91.00 93 ALA A CA 1
ATOM 678 C C . ALA A 1 93 ? 2.744 0.261 12.776 1.00 91.00 93 ALA A C 1
ATOM 680 O O . ALA A 1 93 ? 1.565 0.587 12.896 1.00 91.00 93 ALA A O 1
ATOM 681 N N . LEU A 1 94 ? 3.197 -0.333 11.664 1.00 94.62 94 LEU A N 1
ATOM 682 C CA . LEU A 1 94 ? 2.309 -0.664 10.551 1.00 94.62 94 LEU A CA 1
ATOM 683 C C . LEU A 1 94 ? 1.274 -1.715 10.958 1.00 94.62 94 LEU A C 1
ATOM 685 O O . LEU A 1 94 ? 0.095 -1.553 10.658 1.00 94.62 94 LEU A O 1
ATOM 689 N N . SER A 1 95 ? 1.695 -2.770 11.660 1.00 94.94 95 SER A N 1
ATOM 690 C CA . SER A 1 95 ? 0.797 -3.848 12.088 1.00 94.94 95 SER A CA 1
ATOM 691 C C . SER A 1 95 ? -0.349 -3.326 12.954 1.00 94.94 95 SER A C 1
ATOM 693 O O . SER A 1 95 ? -1.497 -3.704 12.731 1.00 94.94 95 SER A O 1
ATOM 695 N N . GLU A 1 96 ? -0.060 -2.421 13.892 1.00 95.00 96 GLU A N 1
ATOM 696 C CA . GLU A 1 96 ? -1.071 -1.798 14.758 1.00 95.00 96 GLU A CA 1
ATOM 697 C C . GLU A 1 96 ? -2.109 -1.004 13.950 1.00 95.00 96 GLU A C 1
ATOM 699 O O . GLU A 1 96 ? -3.316 -1.158 14.151 1.00 95.00 96 GLU A O 1
ATOM 704 N N . LEU A 1 97 ? -1.663 -0.199 12.980 1.00 97.00 97 LEU A N 1
ATOM 705 C CA . LEU A 1 97 ? -2.568 0.576 12.127 1.00 97.00 97 LEU A CA 1
ATOM 706 C C . LEU A 1 97 ? -3.392 -0.314 11.189 1.00 97.00 97 LEU A C 1
ATOM 708 O O . LEU A 1 97 ? -4.581 -0.062 10.999 1.00 97.00 97 LEU A O 1
ATOM 712 N N . LEU A 1 98 ? -2.801 -1.372 10.623 1.00 97.69 98 LEU A N 1
ATOM 713 C CA . LEU A 1 98 ? -3.533 -2.325 9.783 1.00 97.69 98 LEU A CA 1
ATOM 714 C C . LEU A 1 98 ? -4.597 -3.080 10.591 1.00 97.69 98 LEU A C 1
ATOM 716 O O . LEU A 1 98 ? -5.714 -3.260 10.112 1.00 97.69 98 LEU A O 1
ATOM 720 N N . GLN A 1 99 ? -4.288 -3.482 11.827 1.00 98.06 99 GLN A N 1
ATOM 721 C CA . GLN A 1 99 ? -5.272 -4.086 12.730 1.00 98.06 99 GLN A CA 1
ATOM 722 C C . GLN A 1 99 ? -6.442 -3.138 13.003 1.00 98.06 99 GLN A C 1
ATOM 724 O O . GLN A 1 99 ? -7.595 -3.561 12.923 1.00 98.06 99 GLN A O 1
ATOM 729 N N . LEU A 1 100 ? -6.157 -1.858 13.256 1.00 98.12 100 LEU A N 1
ATOM 730 C CA . LEU A 1 100 ? -7.186 -0.838 13.442 1.00 98.12 100 LEU A CA 1
ATOM 731 C C . LEU A 1 100 ? -8.071 -0.678 12.197 1.00 98.12 100 LEU A C 1
ATOM 733 O O . LEU A 1 100 ? -9.290 -0.663 12.318 1.00 98.12 100 LEU A O 1
ATOM 737 N N . CYS A 1 101 ? -7.489 -0.635 10.994 1.00 98.12 101 CYS A N 1
ATOM 738 C CA . CYS A 1 101 ? -8.262 -0.563 9.745 1.00 98.12 101 CYS A CA 1
ATOM 739 C C . CYS A 1 101 ? -9.249 -1.731 9.614 1.00 98.12 101 CYS A C 1
ATOM 741 O O . CYS A 1 101 ? -10.403 -1.535 9.242 1.00 98.12 101 CYS A O 1
ATOM 743 N N . ARG A 1 102 ? -8.818 -2.942 9.983 1.00 97.88 102 ARG A N 1
ATOM 744 C CA . ARG A 1 102 ? -9.671 -4.137 9.947 1.00 97.88 102 ARG A CA 1
ATOM 745 C C . ARG A 1 102 ? -10.798 -4.089 10.977 1.00 97.88 102 ARG A C 1
ATOM 747 O O . ARG A 1 102 ? -11.885 -4.580 10.694 1.00 97.88 102 ARG A O 1
ATOM 754 N N . GLN A 1 103 ? -10.566 -3.495 12.150 1.00 97.81 103 GLN A N 1
ATOM 755 C CA . GLN A 1 103 ? -11.620 -3.255 13.149 1.00 97.81 103 GLN A CA 1
ATOM 756 C C . GLN A 1 103 ? -12.680 -2.265 12.649 1.00 97.81 103 GLN A C 1
ATOM 758 O O . GLN A 1 103 ? -13.826 -2.336 13.078 1.00 97.81 103 GLN A O 1
ATOM 763 N N . LEU A 1 104 ? -12.307 -1.374 11.726 1.00 97.06 104 LEU A N 1
ATOM 764 C CA . LEU A 1 104 ? -13.223 -0.479 11.015 1.00 97.06 104 LEU A CA 1
ATOM 765 C C . LEU A 1 104 ? -13.885 -1.144 9.797 1.00 97.06 104 LEU A C 1
ATOM 767 O O . LEU A 1 104 ? -14.528 -0.455 9.011 1.00 97.06 104 LEU A O 1
ATOM 771 N N . GLU A 1 105 ? -13.702 -2.456 9.620 1.00 97.44 105 GLU A N 1
ATOM 772 C CA . GLU A 1 105 ? -14.217 -3.240 8.490 1.00 97.44 105 GLU A CA 1
ATOM 773 C C . GLU A 1 105 ? -13.719 -2.760 7.113 1.00 97.44 105 GLU A C 1
ATOM 775 O O . GLU A 1 105 ? -14.322 -3.053 6.080 1.00 97.44 105 GLU A O 1
ATOM 780 N N . LEU A 1 106 ? -12.580 -2.060 7.077 1.00 98.50 106 LEU A N 1
ATOM 781 C CA . LEU A 1 106 ? -11.918 -1.647 5.842 1.00 98.50 106 LEU A CA 1
ATOM 782 C C . LEU A 1 106 ? -10.909 -2.706 5.400 1.00 98.50 106 LEU A C 1
ATOM 784 O O . LEU A 1 106 ? -10.171 -3.271 6.216 1.00 98.50 106 LEU A O 1
ATOM 788 N N . LYS A 1 107 ? -10.828 -2.931 4.085 1.00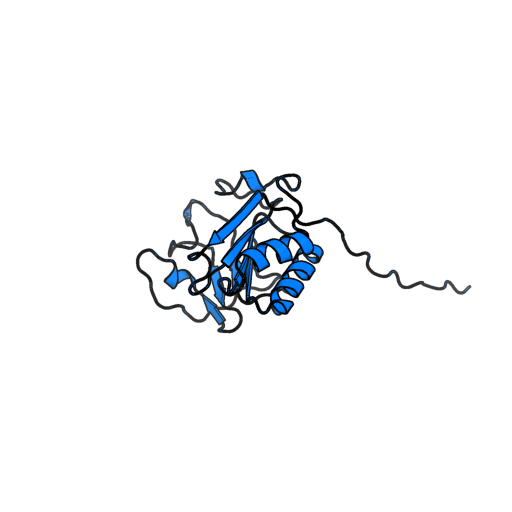 98.81 107 LYS A N 1
ATOM 789 C CA . LYS A 1 107 ? -9.751 -3.733 3.500 1.00 98.81 107 LYS A CA 1
ATOM 790 C C . LYS A 1 107 ? -8.413 -3.032 3.667 1.00 98.81 107 LYS A C 1
ATOM 792 O O . LYS A 1 107 ? -8.336 -1.804 3.737 1.00 98.81 107 LYS A O 1
ATOM 797 N N . THR A 1 108 ? -7.344 -3.808 3.674 1.00 98.75 108 THR A N 1
ATOM 798 C CA . THR A 1 108 ? -5.989 -3.290 3.859 1.00 98.75 108 THR A CA 1
ATOM 799 C C . THR A 1 108 ? -5.089 -3.636 2.683 1.00 98.75 108 THR A C 1
ATOM 801 O O . THR A 1 108 ? -5.011 -4.783 2.238 1.00 98.75 108 THR A O 1
ATOM 804 N N . ALA A 1 109 ? -4.372 -2.631 2.188 1.00 98.69 109 ALA A N 1
ATOM 805 C CA . ALA A 1 109 ? -3.439 -2.766 1.084 1.00 98.69 109 ALA A CA 1
ATOM 806 C C . ALA A 1 109 ? -2.066 -2.189 1.438 1.00 98.69 109 ALA A C 1
ATOM 808 O O . ALA A 1 109 ? -1.960 -1.168 2.121 1.00 98.69 109 ALA A O 1
ATOM 809 N N . LEU A 1 110 ? -1.011 -2.828 0.937 1.00 98.19 110 LEU A N 1
ATOM 810 C CA . LEU A 1 110 ? 0.370 -2.381 1.109 1.00 98.19 110 LEU A CA 1
ATOM 811 C C . LEU A 1 110 ? 1.093 -2.338 -0.233 1.00 98.19 110 LEU A C 1
ATOM 813 O O . LEU A 1 110 ? 1.143 -3.343 -0.938 1.00 98.19 110 LEU A O 1
ATOM 817 N N . TYR A 1 111 ? 1.728 -1.218 -0.563 1.00 97.38 111 TYR A N 1
ATOM 818 C CA . TYR A 1 111 ? 2.738 -1.169 -1.617 1.00 97.38 111 TYR A CA 1
ATOM 819 C C . TYR A 1 111 ? 4.124 -1.134 -0.983 1.00 97.38 111 TYR A C 1
ATOM 821 O O . TYR A 1 111 ? 4.476 -0.178 -0.301 1.00 97.38 111 TYR A O 1
ATOM 829 N N . THR A 1 112 ? 4.938 -2.146 -1.268 1.00 95.50 112 THR A N 1
ATOM 830 C CA . THR A 1 112 ? 6.354 -2.191 -0.885 1.00 95.50 112 THR A CA 1
ATOM 831 C C . THR A 1 112 ? 7.244 -2.275 -2.128 1.00 95.50 112 THR A C 1
ATOM 833 O O . THR A 1 112 ? 6.846 -2.766 -3.196 1.00 95.50 112 THR A O 1
ATOM 836 N N . GLY A 1 113 ? 8.456 -1.739 -2.019 1.00 94.44 113 GLY A N 1
ATOM 837 C CA . GLY A 1 113 ? 9.539 -1.929 -2.975 1.00 94.44 113 GLY A CA 1
ATOM 838 C C . GLY A 1 113 ? 10.286 -3.251 -2.779 1.00 94.44 113 GLY A C 1
ATOM 839 O O . GLY A 1 113 ? 11.102 -3.613 -3.623 1.00 94.44 113 GLY A O 1
ATOM 840 N N . LEU A 1 114 ? 10.004 -4.009 -1.717 1.00 94.50 114 LEU A N 1
ATOM 841 C CA . LEU A 1 114 ? 10.569 -5.343 -1.521 1.00 94.50 114 LEU A CA 1
ATOM 842 C C . LEU A 1 114 ? 10.041 -6.318 -2.586 1.00 94.50 114 LEU A C 1
ATOM 844 O O . LEU A 1 114 ? 8.881 -6.220 -2.990 1.00 94.50 114 LEU A O 1
ATOM 848 N N . PRO A 1 115 ? 10.843 -7.297 -3.042 1.00 94.88 115 PRO A N 1
ATOM 849 C CA . PRO A 1 115 ? 10.403 -8.282 -4.034 1.00 94.88 115 PRO A CA 1
ATOM 850 C C . PRO A 1 115 ? 9.443 -9.345 -3.464 1.00 94.88 115 PRO A C 1
ATOM 852 O O . PRO A 1 115 ? 8.997 -10.225 -4.197 1.00 94.88 115 PRO A O 1
ATOM 855 N N . TYR A 1 116 ? 9.106 -9.269 -2.176 1.00 94.94 116 TYR A N 1
ATOM 856 C CA . TYR A 1 116 ? 8.267 -10.224 -1.458 1.00 94.94 116 TYR A CA 1
ATOM 857 C C . TYR A 1 116 ? 7.254 -9.513 -0.554 1.00 94.94 116 TYR A C 1
ATOM 859 O O . TYR A 1 116 ? 7.439 -8.361 -0.166 1.00 94.94 116 TYR A O 1
ATOM 867 N N . CYS A 1 117 ? 6.195 -10.231 -0.183 1.00 94.81 117 CYS A N 1
ATOM 868 C CA . CYS A 1 117 ? 5.311 -9.848 0.904 1.00 94.81 117 CYS A CA 1
ATOM 869 C C . CYS A 1 117 ? 5.954 -10.252 2.244 1.00 94.81 117 CYS A C 1
ATOM 871 O O . CYS A 1 117 ? 6.305 -11.422 2.427 1.00 94.81 117 CYS A O 1
ATOM 873 N N . PRO A 1 118 ? 6.101 -9.330 3.206 1.00 90.88 118 PRO A N 1
ATOM 874 C CA . PRO A 1 118 ? 6.548 -9.666 4.552 1.00 90.88 118 PRO A CA 1
ATOM 875 C C . PRO A 1 118 ? 5.558 -10.621 5.223 1.00 90.88 118 PRO A C 1
ATOM 877 O O . PRO A 1 118 ? 4.390 -10.282 5.417 1.00 90.88 118 PRO A O 1
ATOM 880 N N . SER A 1 119 ? 6.027 -11.806 5.610 1.00 92.06 119 SER A N 1
ATOM 881 C CA . SER A 1 119 ? 5.173 -12.869 6.159 1.00 92.06 119 SER A CA 1
ATOM 882 C C . SER A 1 119 ? 4.415 -12.435 7.418 1.00 92.06 119 SER A C 1
ATOM 884 O O . SER A 1 119 ? 3.270 -12.829 7.608 1.00 92.06 119 SER A O 1
ATOM 886 N N . ALA A 1 120 ? 5.018 -11.570 8.241 1.00 91.06 120 ALA A N 1
ATOM 887 C CA . ALA A 1 120 ? 4.399 -11.035 9.454 1.00 91.06 120 ALA A CA 1
ATOM 888 C C . ALA A 1 120 ? 3.166 -10.153 9.182 1.00 91.06 120 ALA A C 1
ATOM 890 O O . ALA A 1 120 ? 2.266 -10.093 10.014 1.00 91.06 120 ALA A O 1
ATOM 891 N N . LEU A 1 121 ? 3.108 -9.488 8.023 1.00 93.31 121 LEU A N 1
ATOM 892 C CA . LEU A 1 121 ? 1.984 -8.624 7.651 1.00 93.31 121 LEU A CA 1
ATOM 893 C C . LEU A 1 121 ? 0.919 -9.353 6.837 1.00 93.31 121 LEU A C 1
ATOM 895 O O . LEU A 1 121 ? -0.203 -8.869 6.754 1.00 93.31 121 LEU A O 1
ATOM 899 N N . LEU A 1 122 ? 1.243 -10.512 6.256 1.00 94.81 122 LEU A N 1
ATOM 900 C CA . LEU A 1 122 ? 0.338 -11.273 5.394 1.00 94.81 122 LEU A CA 1
ATOM 901 C C . LEU A 1 122 ? -1.071 -11.479 5.996 1.00 94.81 122 LEU A C 1
ATOM 903 O O . LEU A 1 122 ? -2.038 -11.274 5.268 1.00 94.81 122 LEU A O 1
ATOM 907 N N . PRO A 1 123 ? -1.246 -11.810 7.296 1.00 95.88 123 PRO A N 1
ATOM 908 C CA . PRO A 1 123 ? -2.580 -11.988 7.885 1.00 95.88 123 PRO A CA 1
ATOM 909 C C . PRO A 1 123 ? -3.393 -10.690 8.012 1.00 95.88 123 PRO A C 1
ATOM 911 O O . PRO A 1 123 ? -4.594 -10.734 8.275 1.00 95.88 123 PRO A O 1
ATOM 914 N N . LEU A 1 124 ? -2.733 -9.539 7.885 1.00 97.62 124 LEU A N 1
ATOM 915 C CA . LEU A 1 124 ? -3.308 -8.207 8.043 1.00 97.62 124 LEU A CA 1
ATOM 916 C C . LEU A 1 124 ? -3.557 -7.514 6.706 1.00 97.62 124 LEU A C 1
ATOM 918 O O . LEU A 1 124 ? -3.922 -6.343 6.728 1.00 97.62 124 LEU A O 1
ATOM 922 N N . LEU A 1 125 ? -3.335 -8.184 5.574 1.00 98.25 125 LEU A N 1
ATOM 923 C CA . LEU A 1 125 ? -3.433 -7.605 4.237 1.00 98.25 125 LEU A CA 1
ATOM 924 C C . LEU A 1 125 ? -4.464 -8.356 3.394 1.00 98.25 125 LEU A C 1
ATOM 926 O O . LEU A 1 125 ? -4.479 -9.585 3.352 1.00 98.25 125 LEU A O 1
ATOM 930 N N . ASP A 1 126 ? -5.280 -7.601 2.668 1.00 98.81 126 ASP A N 1
ATOM 931 C CA . ASP A 1 126 ? -6.108 -8.108 1.573 1.00 98.81 126 ASP A CA 1
ATOM 932 C C . ASP A 1 126 ? -5.352 -8.002 0.239 1.00 98.81 126 ASP A C 1
ATOM 934 O O . ASP A 1 126 ? -5.425 -8.905 -0.601 1.00 98.81 126 ASP A O 1
ATOM 938 N N . TYR A 1 127 ? -4.561 -6.934 0.079 1.00 98.81 127 TYR A N 1
ATOM 939 C CA . TYR A 1 127 ? -3.776 -6.666 -1.123 1.00 98.81 127 TYR A CA 1
ATOM 940 C C . TYR A 1 127 ? -2.318 -6.341 -0.803 1.00 98.81 127 TYR A C 1
ATOM 942 O O . TYR A 1 127 ? -2.004 -5.662 0.176 1.00 98.81 127 TYR A O 1
ATOM 950 N N . VAL A 1 128 ? -1.409 -6.768 -1.678 1.00 98.38 128 VAL A N 1
ATOM 951 C CA . VAL A 1 128 ? -0.004 -6.355 -1.606 1.00 98.38 128 VAL A CA 1
ATOM 952 C C . VAL A 1 128 ? 0.560 -6.121 -2.994 1.00 98.38 128 VAL A C 1
ATOM 954 O O . VAL A 1 128 ? 0.391 -6.947 -3.887 1.00 98.38 128 VAL A O 1
ATOM 957 N N . LYS A 1 129 ? 1.266 -5.008 -3.171 1.00 98.31 129 LYS A N 1
ATOM 958 C CA . LYS A 1 129 ? 2.127 -4.769 -4.320 1.00 98.31 129 LYS A CA 1
ATOM 959 C C . LYS A 1 129 ? 3.581 -4.946 -3.915 1.00 98.31 129 LYS A C 1
ATOM 961 O O . LYS A 1 129 ? 4.025 -4.349 -2.937 1.00 98.31 129 LYS A O 1
ATOM 966 N N . THR A 1 130 ? 4.328 -5.721 -4.693 1.00 97.38 130 THR A N 1
ATOM 967 C CA . THR A 1 130 ? 5.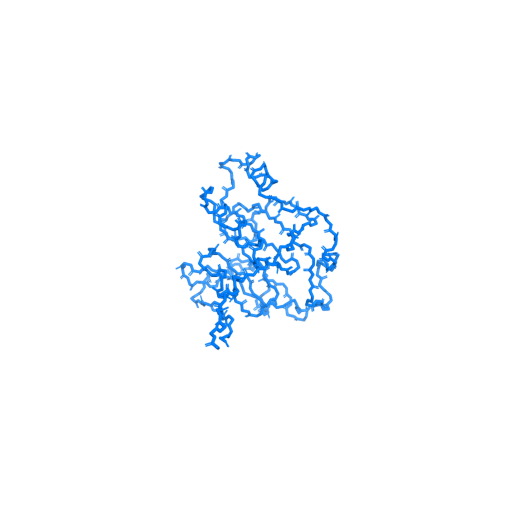759 -5.978 -4.483 1.00 97.38 130 THR A CA 1
ATOM 968 C C . THR A 1 130 ? 6.587 -5.539 -5.689 1.00 97.38 130 THR A C 1
ATOM 970 O O . THR A 1 130 ? 6.055 -5.289 -6.773 1.00 97.38 130 THR A O 1
ATOM 973 N N . GLY A 1 131 ? 7.901 -5.439 -5.496 1.00 95.75 131 GLY A N 1
ATOM 974 C CA . GLY A 1 131 ? 8.904 -5.185 -6.528 1.00 95.75 131 GLY A CA 1
ATOM 975 C C . GLY A 1 131 ? 9.474 -3.761 -6.476 1.00 95.75 131 GLY A C 1
ATOM 976 O O . GLY A 1 131 ? 8.700 -2.796 -6.421 1.00 95.75 131 GLY A O 1
ATOM 977 N N . PRO A 1 132 ? 10.808 -3.590 -6.537 1.00 94.44 132 PRO A N 1
ATOM 978 C CA . PRO A 1 132 ? 11.426 -2.266 -6.516 1.00 94.44 132 PRO A CA 1
ATOM 979 C C . PRO A 1 132 ? 11.087 -1.495 -7.791 1.00 94.44 132 PRO A C 1
ATOM 981 O O . PRO A 1 132 ? 10.702 -2.087 -8.800 1.00 94.44 132 PRO A O 1
ATOM 984 N N . TRP A 1 133 ? 11.209 -0.171 -7.756 1.00 95.19 133 TRP A N 1
ATOM 985 C CA . TRP A 1 133 ? 11.111 0.636 -8.972 1.00 95.19 133 TRP A CA 1
ATOM 986 C C . TRP A 1 133 ? 12.333 0.404 -9.873 1.00 95.19 133 TRP A C 1
ATOM 988 O O . TRP A 1 133 ? 13.466 0.491 -9.398 1.00 95.19 133 TRP A O 1
ATOM 998 N N . GLN A 1 134 ? 12.087 0.136 -11.159 1.00 95.44 134 GLN A N 1
ATOM 999 C CA . GLN A 1 134 ? 13.095 0.009 -12.216 1.00 95.44 134 GLN A CA 1
ATOM 1000 C C . GLN A 1 134 ? 12.606 0.796 -13.436 1.00 95.44 134 GLN A C 1
ATOM 1002 O O . GLN A 1 134 ? 11.589 0.443 -14.038 1.00 95.44 134 GLN A O 1
ATOM 1007 N N . ALA A 1 135 ? 13.291 1.889 -13.775 1.00 93.81 135 ALA A N 1
ATOM 1008 C CA . ALA A 1 135 ? 12.828 2.841 -14.787 1.00 93.81 135 ALA A CA 1
ATOM 1009 C C . ALA A 1 135 ? 12.668 2.192 -16.173 1.00 93.81 135 ALA A C 1
ATOM 1011 O O . ALA A 1 135 ? 11.727 2.495 -16.899 1.00 93.81 135 ALA A O 1
ATOM 1012 N N . GLU A 1 136 ? 13.556 1.261 -16.504 1.00 95.38 136 GLU A N 1
ATOM 1013 C CA . GLU A 1 136 ? 13.584 0.490 -17.743 1.00 95.38 136 GLU A CA 1
ATOM 1014 C C . GLU A 1 136 ? 12.413 -0.495 -17.888 1.00 95.38 136 GLU A C 1
ATOM 1016 O O . GLU A 1 136 ? 12.078 -0.881 -19.006 1.00 95.38 136 GLU A O 1
ATOM 1021 N N . LEU A 1 137 ? 11.768 -0.884 -16.781 1.00 96.06 137 LEU A N 1
ATOM 1022 C CA . LEU A 1 137 ? 10.614 -1.791 -16.780 1.00 96.06 137 LEU A CA 1
ATOM 1023 C C . LEU A 1 137 ? 9.277 -1.047 -16.649 1.00 96.06 137 LEU A C 1
ATOM 1025 O O . LEU A 1 137 ? 8.228 -1.604 -16.982 1.00 96.06 137 LEU A O 1
ATOM 1029 N N . GLY A 1 138 ? 9.311 0.212 -16.207 1.00 95.19 138 GLY A N 1
ATOM 1030 C CA . GLY A 1 138 ? 8.136 1.054 -16.012 1.00 95.19 138 GLY A CA 1
ATOM 1031 C C . GLY A 1 138 ? 7.302 0.701 -14.774 1.00 95.19 138 GLY A C 1
ATOM 1032 O O . GLY A 1 138 ? 7.608 -0.210 -13.997 1.00 95.19 138 GLY A O 1
ATOM 1033 N N . GLY A 1 139 ? 6.224 1.466 -14.582 1.00 94.56 139 GLY A N 1
ATOM 1034 C CA . GLY A 1 139 ? 5.309 1.325 -13.446 1.00 94.56 139 GLY A CA 1
ATOM 1035 C C . GLY A 1 139 ? 4.382 0.126 -13.547 1.00 94.56 139 GLY A C 1
ATOM 1036 O O . GLY A 1 139 ? 4.380 -0.597 -14.535 1.00 94.56 139 GLY A O 1
ATOM 1037 N N . ILE A 1 140 ? 3.567 -0.078 -12.514 1.00 95.44 140 ILE A N 1
ATOM 1038 C CA . ILE A 1 140 ? 2.682 -1.245 -12.387 1.00 95.44 140 ILE A CA 1
ATOM 1039 C C . ILE A 1 140 ? 1.681 -1.410 -13.546 1.00 95.44 140 ILE A C 1
ATOM 1041 O O . ILE A 1 140 ? 1.278 -2.529 -13.864 1.00 95.44 140 ILE A O 1
ATOM 1045 N N . ASN A 1 141 ? 1.330 -0.300 -14.199 1.00 95.44 141 ASN A N 1
ATOM 1046 C CA . ASN A 1 141 ? 0.491 -0.244 -15.392 1.00 95.44 141 ASN A CA 1
ATOM 1047 C C . ASN A 1 141 ? 1.218 -0.685 -16.678 1.00 95.44 141 ASN A C 1
ATOM 1049 O O . ASN A 1 141 ? 0.589 -0.796 -17.725 1.00 95.44 141 ASN A O 1
ATOM 1053 N N . SER A 1 142 ? 2.521 -0.957 -16.627 1.00 96.44 142 SER A N 1
ATOM 1054 C CA . SER A 1 142 ? 3.268 -1.531 -17.742 1.00 96.44 142 SER A CA 1
ATOM 1055 C C . SER A 1 142 ? 3.226 -3.065 -17.704 1.00 96.44 142 SER A C 1
ATOM 1057 O O . SER A 1 142 ? 3.556 -3.659 -16.668 1.00 96.44 142 SER A O 1
ATOM 1059 N N . PRO A 1 143 ? 2.934 -3.744 -18.830 1.00 95.81 143 PRO A N 1
ATOM 1060 C CA . PRO A 1 143 ? 3.083 -5.197 -18.942 1.00 95.81 143 PRO A CA 1
ATOM 1061 C C . PRO A 1 143 ? 4.513 -5.694 -18.682 1.00 95.81 143 PRO A C 1
ATOM 1063 O O . PRO A 1 143 ? 4.702 -6.826 -18.238 1.00 95.81 143 PRO A O 1
ATOM 1066 N N . THR A 1 144 ? 5.526 -4.854 -18.923 1.00 96.88 144 THR A N 1
ATOM 1067 C CA . THR A 1 144 ? 6.945 -5.197 -18.728 1.00 96.88 144 THR A CA 1
ATOM 1068 C C . THR A 1 144 ? 7.446 -4.953 -17.309 1.00 96.88 144 THR A C 1
ATOM 1070 O O . THR A 1 144 ? 8.587 -5.300 -17.008 1.00 96.88 144 THR A O 1
ATOM 1073 N N . SER A 1 145 ? 6.624 -4.375 -16.426 1.00 97.62 145 SER A N 1
ATOM 1074 C CA . SER A 1 145 ? 7.047 -4.046 -15.065 1.00 97.62 145 SER A CA 1
ATOM 1075 C C . SER A 1 145 ? 7.509 -5.289 -14.306 1.00 97.62 145 SER A C 1
ATOM 1077 O O . SER A 1 145 ? 6.965 -6.380 -14.489 1.00 97.62 145 SER A O 1
ATOM 1079 N N . ASN A 1 146 ? 8.462 -5.137 -13.388 1.00 96.94 146 ASN A N 1
ATOM 1080 C CA . ASN A 1 146 ? 8.767 -6.150 -12.370 1.00 96.94 146 ASN A CA 1
ATOM 1081 C C . ASN A 1 146 ? 7.826 -6.069 -11.158 1.00 96.94 146 ASN A C 1
ATOM 1083 O O . ASN A 1 146 ? 7.889 -6.917 -10.270 1.00 96.94 146 ASN A O 1
ATOM 1087 N N . GLN A 1 147 ? 6.992 -5.034 -11.081 1.00 97.62 147 GLN A N 1
ATOM 1088 C CA . GLN A 1 147 ? 6.097 -4.813 -9.956 1.00 97.62 147 GLN A CA 1
ATOM 1089 C C . GLN A 1 147 ? 4.821 -5.633 -10.112 1.00 97.62 147 GLN A C 1
ATOM 1091 O O . GLN A 1 147 ? 4.289 -5.751 -11.216 1.00 97.62 147 GLN A O 1
ATOM 1096 N N . ARG A 1 148 ? 4.306 -6.204 -9.024 1.00 98.25 148 ARG A N 1
ATOM 1097 C CA . ARG A 1 148 ? 3.097 -7.040 -9.060 1.00 98.25 148 ARG A CA 1
ATOM 1098 C C . ARG A 1 148 ? 2.173 -6.703 -7.899 1.00 98.25 148 ARG A C 1
ATOM 1100 O O . ARG A 1 148 ? 2.623 -6.775 -6.762 1.00 98.25 148 ARG A O 1
ATOM 1107 N N . LEU A 1 149 ? 0.917 -6.363 -8.189 1.00 98.69 149 LEU A N 1
ATOM 1108 C CA . LEU A 1 149 ? -0.185 -6.237 -7.232 1.00 98.69 149 LEU A CA 1
ATOM 1109 C C . LEU A 1 149 ? -0.942 -7.562 -7.156 1.00 98.69 149 LEU A C 1
ATOM 1111 O O . LEU A 1 149 ? -1.333 -8.117 -8.185 1.00 98.69 149 LEU A O 1
ATOM 1115 N N . TYR A 1 150 ? -1.163 -8.043 -5.939 1.00 98.75 150 TYR A N 1
ATOM 1116 C CA . TYR A 1 150 ? -1.829 -9.303 -5.651 1.00 98.75 150 TYR A CA 1
ATOM 1117 C C . TYR A 1 150 ? -3.084 -9.088 -4.807 1.00 98.75 150 TYR A C 1
ATOM 1119 O O . TYR A 1 150 ? -3.049 -8.336 -3.836 1.00 98.75 150 TYR A O 1
ATOM 1127 N N . ASP A 1 151 ? -4.149 -9.817 -5.139 1.00 98.75 151 ASP A N 1
ATOM 1128 C CA . ASP A 1 151 ? -5.257 -10.123 -4.229 1.00 98.75 151 ASP A CA 1
ATOM 1129 C C . ASP A 1 151 ? -4.901 -11.402 -3.467 1.00 98.75 151 ASP A C 1
ATOM 1131 O O . ASP A 1 151 ? -4.798 -12.485 -4.055 1.00 98.75 151 ASP A O 1
ATOM 1135 N N . LEU A 1 152 ? -4.679 -11.279 -2.159 1.00 98.38 152 LEU A N 1
ATOM 1136 C CA . LEU A 1 152 ? -4.186 -12.375 -1.327 1.00 98.38 152 LEU A CA 1
ATOM 1137 C C . LEU A 1 152 ? -5.253 -13.444 -1.075 1.00 98.38 152 LEU A C 1
ATOM 1139 O O . LEU A 1 152 ? -4.928 -14.632 -0.982 1.00 98.38 152 LEU A O 1
ATOM 1143 N N . LYS A 1 153 ? -6.528 -13.044 -1.016 1.00 97.25 153 LYS A N 1
ATOM 1144 C CA . LYS A 1 153 ? -7.658 -13.950 -0.782 1.00 97.25 153 LYS A CA 1
ATOM 1145 C C . LYS A 1 153 ? -7.970 -14.770 -2.028 1.00 97.25 153 LYS A C 1
ATOM 1147 O O . LYS A 1 153 ? -8.177 -15.978 -1.936 1.00 97.25 153 LYS A O 1
ATOM 1152 N N . ARG A 1 154 ? -8.010 -14.116 -3.191 1.00 98.12 154 ARG A N 1
ATOM 1153 C CA . ARG A 1 154 ? -8.328 -14.748 -4.481 1.00 98.12 154 ARG A CA 1
ATOM 1154 C C . ARG A 1 154 ? -7.110 -15.377 -5.145 1.00 98.12 154 ARG A C 1
ATOM 1156 O O . ARG A 1 154 ? -7.288 -16.179 -6.055 1.00 98.12 154 ARG A O 1
ATOM 1163 N N . GLN A 1 155 ? -5.903 -15.038 -4.687 1.00 98.19 155 GLN A N 1
ATOM 1164 C CA . GLN A 1 155 ? -4.634 -15.509 -5.246 1.00 98.19 155 GLN A CA 1
ATOM 1165 C C . GLN A 1 155 ? -4.514 -15.152 -6.729 1.00 98.19 155 GLN A C 1
ATOM 1167 O O . GLN A 1 155 ? -4.260 -16.001 -7.586 1.00 98.19 155 GLN A O 1
ATOM 1172 N N . LEU A 1 156 ? -4.733 -13.869 -7.018 1.00 98.62 156 LEU A N 1
ATOM 1173 C CA . LEU A 1 156 ? -4.671 -13.300 -8.360 1.00 98.62 156 LEU A CA 1
ATOM 1174 C C . LEU A 1 156 ? -3.624 -12.190 -8.416 1.00 98.62 156 LEU A C 1
ATOM 1176 O O . LEU A 1 156 ? -3.514 -11.404 -7.477 1.00 98.62 156 LEU A O 1
ATOM 1180 N N . CYS A 1 157 ? -2.919 -12.070 -9.539 1.00 98.44 157 CYS A N 1
ATOM 1181 C CA . CYS A 1 157 ? -2.232 -10.837 -9.901 1.00 98.44 157 CYS A CA 1
ATOM 1182 C C . CYS A 1 157 ? -3.203 -9.903 -10.628 1.00 98.44 157 CYS A C 1
ATOM 1184 O O . CYS A 1 157 ? -3.813 -10.285 -11.629 1.00 98.44 157 CYS A O 1
ATOM 1186 N N . LEU A 1 158 ? -3.318 -8.675 -10.126 1.00 98.62 158 LEU A N 1
ATOM 1187 C CA . LEU A 1 158 ? -4.260 -7.668 -10.605 1.00 98.62 158 LEU A CA 1
ATOM 1188 C C . LEU A 1 158 ? -3.661 -6.692 -11.627 1.00 98.62 158 LEU A C 1
ATOM 1190 O O . LEU A 1 158 ? -4.418 -5.916 -12.199 1.00 98.62 158 LEU A O 1
ATOM 1194 N N . ASN A 1 159 ? -2.346 -6.729 -11.896 1.00 98.00 159 ASN A N 1
ATOM 1195 C CA . ASN A 1 159 ? -1.690 -5.827 -12.860 1.00 98.00 159 ASN A CA 1
ATOM 1196 C C . ASN A 1 159 ? -2.429 -5.677 -14.196 1.00 98.00 159 ASN A C 1
ATOM 1198 O O . ASN A 1 159 ? -2.536 -4.541 -14.648 1.00 98.00 159 ASN A O 1
ATOM 1202 N N . PRO A 1 160 ? -2.951 -6.754 -14.821 1.00 98.19 160 PRO A N 1
ATOM 1203 C CA . PRO A 1 160 ? -3.660 -6.630 -16.090 1.00 98.19 160 PRO A CA 1
ATOM 1204 C C . PRO A 1 160 ? -4.833 -5.648 -16.073 1.00 98.19 160 PRO A C 1
ATOM 1206 O O . PRO A 1 160 ? -5.122 -5.035 -17.091 1.00 98.19 160 PRO A O 1
ATOM 1209 N N . LEU A 1 161 ? -5.471 -5.447 -14.916 1.00 97.75 161 LEU A N 1
ATOM 1210 C CA . LEU A 1 161 ? -6.577 -4.501 -14.748 1.00 97.75 161 LEU A CA 1
ATOM 1211 C C . LEU A 1 161 ? -6.116 -3.035 -14.745 1.00 97.75 161 LEU A C 1
ATOM 1213 O O . LEU A 1 161 ? -6.941 -2.140 -14.893 1.00 97.75 161 LEU A O 1
ATOM 1217 N N . LEU A 1 162 ? -4.818 -2.795 -14.543 1.00 96.62 162 LEU A N 1
ATOM 1218 C CA . LEU A 1 162 ? -4.196 -1.472 -14.464 1.00 96.62 162 LEU A CA 1
ATOM 1219 C C . LEU A 1 162 ? -3.500 -1.067 -15.772 1.00 96.62 162 LEU A C 1
ATOM 1221 O O . LEU A 1 162 ? -2.952 0.030 -15.857 1.00 96.62 162 LEU A O 1
ATOM 1225 N N . TRP A 1 163 ? -3.457 -1.950 -16.772 1.00 96.81 163 TRP A N 1
ATOM 1226 C CA . TRP A 1 163 ? -2.809 -1.671 -18.052 1.00 96.81 163 TRP A CA 1
ATOM 1227 C C . TRP A 1 163 ? -3.621 -0.689 -18.912 1.00 96.81 163 TRP A C 1
ATOM 1229 O O . TRP A 1 163 ? -4.839 -0.613 -18.759 1.00 96.81 163 TRP A O 1
ATOM 1239 N N . PRO A 1 164 ? -2.975 0.040 -19.850 1.00 95.38 164 PRO A N 1
ATOM 1240 C CA . PRO A 1 164 ? -3.677 0.903 -20.803 1.00 95.38 164 PRO A CA 1
ATOM 1241 C C . PRO A 1 164 ? -4.736 0.170 -21.631 1.00 95.38 164 PRO A C 1
ATOM 1243 O O . PRO A 1 164 ? -5.775 0.749 -21.933 1.00 95.38 164 PRO A O 1
ATOM 1246 N N . ASP A 1 165 ? -4.462 -1.091 -21.976 1.00 96.56 165 ASP A N 1
ATOM 1247 C CA . ASP A 1 165 ? -5.435 -2.041 -22.514 1.00 96.56 165 ASP A CA 1
ATOM 1248 C C . ASP A 1 165 ? -5.698 -3.108 -21.438 1.00 96.56 165 ASP A C 1
ATOM 1250 O O . ASP A 1 165 ? -4.873 -4.016 -21.262 1.00 96.56 165 ASP A O 1
ATOM 1254 N N . PRO A 1 166 ? -6.762 -2.950 -20.627 1.00 95.56 166 PRO A N 1
ATOM 1255 C CA . PRO A 1 166 ? -7.014 -3.840 -19.509 1.00 95.56 166 PRO A CA 1
ATOM 1256 C C . PRO A 1 166 ? -7.281 -5.271 -19.967 1.00 95.56 166 PRO A C 1
ATOM 1258 O O . PRO A 1 166 ? -8.087 -5.529 -20.859 1.00 95.56 166 PRO A O 1
ATOM 1261 N N . ALA A 1 167 ? -6.670 -6.223 -19.275 1.00 97.50 167 ALA A N 1
ATOM 1262 C CA . ALA A 1 167 ? -6.878 -7.646 -19.496 1.00 97.50 167 ALA A CA 1
ATOM 1263 C C . ALA A 1 167 ? -7.298 -8.348 -18.192 1.00 97.50 167 ALA A C 1
ATOM 1265 O O . ALA A 1 167 ? -7.185 -7.771 -17.107 1.00 97.50 167 ALA A O 1
ATOM 1266 N N . PRO A 1 168 ? -7.809 -9.592 -18.251 1.00 98.12 168 PRO A N 1
ATOM 1267 C CA . PRO A 1 168 ? -8.199 -10.317 -17.048 1.00 98.12 168 PRO A CA 1
ATOM 1268 C C . PRO A 1 168 ? -7.027 -10.551 -16.086 1.00 98.12 168 PRO A C 1
ATOM 1270 O O . PRO A 1 168 ? -5.914 -10.881 -16.497 1.00 98.12 168 PRO A O 1
ATOM 1273 N N . ALA A 1 169 ? -7.303 -10.445 -14.785 1.00 98.25 169 ALA A N 1
ATOM 1274 C CA . ALA A 1 169 ? -6.388 -10.898 -13.741 1.00 98.25 169 ALA A CA 1
ATOM 1275 C C . ALA A 1 169 ? -6.096 -12.405 -13.883 1.00 98.25 169 ALA A C 1
ATOM 1277 O O . ALA A 1 169 ? -6.960 -13.175 -14.308 1.00 98.25 169 ALA A O 1
ATOM 1278 N N . TYR A 1 170 ? -4.898 -12.836 -13.485 1.00 98.38 170 TYR A N 1
ATOM 1279 C CA . TYR A 1 170 ? -4.460 -14.233 -13.609 1.00 98.38 170 TYR A CA 1
ATOM 1280 C C . TYR A 1 170 ? -4.019 -14.826 -12.264 1.00 98.38 170 TYR A C 1
ATOM 1282 O O . TYR A 1 170 ? -3.594 -14.074 -11.384 1.00 98.38 170 TYR A O 1
ATOM 1290 N N . PRO A 1 171 ? -4.088 -16.160 -12.078 1.00 98.62 171 PRO A N 1
ATOM 1291 C CA . PRO A 1 171 ? -3.650 -16.810 -10.844 1.00 98.62 171 PRO A CA 1
ATOM 1292 C C . PRO A 1 171 ? -2.179 -16.538 -10.525 1.00 98.62 171 PRO A C 1
ATOM 1294 O O . PRO A 1 171 ? -1.297 -16.836 -11.330 1.00 98.62 171 PRO A O 1
ATOM 1297 N N . ALA A 1 172 ? -1.909 -15.990 -9.342 1.00 98.00 172 ALA A N 1
ATOM 1298 C CA . ALA A 1 172 ? -0.558 -15.726 -8.858 1.00 98.00 172 ALA A CA 1
ATOM 1299 C C . ALA A 1 172 ? -0.548 -15.488 -7.342 1.00 98.00 172 ALA A C 1
ATOM 1301 O O . ALA A 1 172 ? -1.545 -15.077 -6.751 1.00 98.00 172 ALA A O 1
ATOM 1302 N N . LYS A 1 173 ? 0.607 -15.692 -6.708 1.00 97.00 173 LYS A N 1
ATOM 1303 C CA . LYS A 1 173 ? 0.835 -15.363 -5.295 1.00 97.00 173 LYS A CA 1
ATOM 1304 C C . LYS A 1 173 ? 2.149 -14.600 -5.162 1.00 97.00 173 LYS A C 1
ATOM 1306 O O . LYS A 1 173 ? 3.070 -14.890 -5.929 1.00 97.00 173 LYS A O 1
ATOM 1311 N N . PRO A 1 174 ? 2.268 -13.666 -4.206 1.00 96.69 174 PRO A N 1
ATOM 1312 C CA . PRO A 1 174 ? 3.551 -13.040 -3.939 1.00 96.69 174 PRO A CA 1
ATOM 1313 C C . PRO A 1 174 ? 4.533 -14.078 -3.394 1.00 96.69 174 PRO A C 1
ATOM 1315 O O . PRO A 1 174 ? 4.150 -14.994 -2.662 1.00 96.69 174 PRO A O 1
ATOM 1318 N N . ALA A 1 175 ? 5.818 -13.889 -3.690 1.00 95.31 175 ALA A N 1
ATOM 1319 C CA . ALA A 1 175 ? 6.858 -14.485 -2.865 1.00 95.31 175 ALA A CA 1
ATOM 1320 C C . ALA A 1 175 ? 6.696 -13.978 -1.424 1.00 95.31 175 ALA A C 1
ATOM 1322 O O . ALA A 1 175 ? 6.329 -12.821 -1.211 1.00 95.31 175 ALA A O 1
ATOM 1323 N N . LEU A 1 176 ? 6.966 -14.832 -0.444 1.00 92.06 176 LEU A N 1
ATOM 1324 C CA . LEU A 1 176 ? 7.007 -14.440 0.962 1.00 92.06 176 LEU A CA 1
ATOM 1325 C C . LEU A 1 176 ? 8.459 -14.216 1.382 1.00 92.06 176 LEU A C 1
ATOM 1327 O O . LEU A 1 176 ? 9.370 -14.762 0.755 1.00 92.06 176 LEU A O 1
ATOM 1331 N N . ALA A 1 177 ? 8.675 -13.400 2.414 1.00 83.25 177 ALA A N 1
ATOM 1332 C CA . ALA A 1 177 ? 10.006 -13.236 2.988 1.00 83.25 177 ALA A CA 1
ATOM 1333 C C . ALA A 1 177 ? 10.595 -14.626 3.324 1.00 83.25 177 ALA A C 1
ATOM 1335 O O . ALA A 1 177 ? 9.881 -15.437 3.928 1.00 83.25 177 ALA A O 1
ATOM 1336 N N . PRO A 1 178 ? 11.842 -14.930 2.913 1.00 60.25 178 PRO A N 1
ATOM 1337 C CA . PRO A 1 178 ? 12.493 -16.179 3.292 1.00 60.25 178 PRO A CA 1
ATOM 1338 C C . PRO A 1 178 ? 12.630 -16.259 4.821 1.00 60.25 178 PRO A C 1
ATOM 1340 O O . PRO A 1 178 ? 12.736 -15.225 5.483 1.00 60.25 178 PRO A O 1
ATOM 1343 N N . ALA A 1 179 ? 12.558 -17.484 5.349 1.00 50.03 179 ALA A N 1
ATOM 1344 C CA . ALA A 1 179 ? 12.701 -17.779 6.776 1.00 50.03 179 ALA A CA 1
ATOM 1345 C C . ALA A 1 179 ? 14.091 -17.410 7.313 1.00 50.03 179 ALA A C 1
ATOM 1347 O O . ALA A 1 179 ? 15.071 -17.555 6.545 1.00 50.03 179 ALA A O 1
#

Sequence (179 aa):
MVFSTLTQAAQPSTTALRFTACNVLLQEIPGEVSLAYLISGCPLGCKGCHSADSWSAQQGEVLSAARLLADAEKYRGLLSCVLMLGGEWQPGALSELLQLCRQLELKTALYTGLPYCPSALLPLLDYVKTGPWQAELGGINSPTSNQRLYDLKRQLCLNPLLWPDPAPAYPAKPALAPA